Protein AF-A0A0R3QA72-F1 (afdb_monomer_lite)

Secondary structure (DSSP, 8-state):
----------S-PPPTT--EEEEEEEEETTEEEEEEEETTSEEEEEEEEGGG-EEEEEEEHHHH-TT---EEEEEEPGGG-EEEEEETTS-EEEEEGGGTSS------TTS-TT--EEE--TT--SSTTSSEEEEEEEE-TTT--EEEEEEETT---EEEETTEEEE-----

Sequence (172 aa):
MSYKWKRENWGCELGDNERIIDWSFLAELNFTLAALLTSKGGVLIYSDVGSSGAKLCVTHLQKFASTVNEAAAICVLPDASGLAFILLKGSVLLVPLRCILDVPWGRCDILASDSVSILEVNGVEEGCLCTPTSALCYSGHHSNRPYLIYANKVLLLYFFKTHLFFLFCVLL

Radius of gyration: 16.44 Å; chains: 1; bounding box: 50×37×35 Å

Foldseek 3Di:
DDDDPDPDPQVDDQPVPKDFQEKEWDDDPFKIWIWTAIQFQKIWIWIGGHPPGIDIFIDGPCLQPVVAGDFNYKYQAPQNQWIWGQRQQRKIKTAGVCCGDVDPTDDDPLDPDGHIDIGDDPDQDDDNQSGWHYKYWDQDPPPSFIWIWTQGNQRFTWTDRSVDGDGDGPDD

pLDDT: mean 76.0, std 18.29, range [26.56, 95.38]

Organism: NCBI:txid42155

Structure (mmCIF, N/CA/C/O backbone):
data_AF-A0A0R3QA72-F1
#
_entry.id   AF-A0A0R3QA72-F1
#
loop_
_atom_site.group_PDB
_atom_site.id
_atom_site.type_symbol
_atom_site.label_atom_id
_atom_site.label_alt_id
_atom_site.label_comp_id
_atom_site.label_asym_id
_atom_site.label_entity_id
_atom_site.label_seq_id
_atom_site.pdbx_PDB_ins_code
_atom_site.Cartn_x
_atom_site.Cartn_y
_atom_site.Cartn_z
_atom_site.occupancy
_atom_site.B_iso_or_equiv
_atom_site.auth_seq_id
_atom_site.auth_comp_id
_atom_site.auth_asym_id
_atom_site.auth_atom_id
_atom_site.pdbx_PDB_model_num
ATOM 1 N N . MET A 1 1 ? 30.651 -15.157 1.307 1.00 37.28 1 MET A N 1
ATOM 2 C CA . MET A 1 1 ? 30.248 -13.740 1.191 1.00 37.28 1 MET A CA 1
ATOM 3 C C . MET A 1 1 ? 29.532 -13.347 2.471 1.00 37.28 1 MET A C 1
ATOM 5 O O . MET A 1 1 ? 28.496 -13.926 2.761 1.00 37.28 1 MET A O 1
ATOM 9 N N . SER A 1 2 ? 30.112 -12.462 3.282 1.00 36.44 2 SER A N 1
ATOM 10 C CA . SER A 1 2 ? 29.468 -11.943 4.492 1.00 36.44 2 SER A CA 1
ATOM 11 C C . SER A 1 2 ? 28.655 -10.703 4.125 1.00 36.44 2 SER A C 1
ATOM 13 O O . SER A 1 2 ? 29.213 -9.672 3.753 1.00 36.44 2 SER A O 1
ATOM 15 N N . TYR A 1 3 ? 27.329 -10.806 4.196 1.00 38.81 3 TYR A N 1
ATOM 16 C CA . TYR A 1 3 ? 26.460 -9.638 4.088 1.00 38.81 3 TYR A CA 1
ATOM 17 C C . TYR A 1 3 ? 26.704 -8.752 5.313 1.00 38.81 3 TYR A C 1
ATOM 19 O O . TYR A 1 3 ? 26.329 -9.091 6.434 1.00 38.81 3 TYR A O 1
ATOM 27 N N . LYS A 1 4 ? 27.388 -7.622 5.112 1.00 33.00 4 LYS A N 1
ATOM 28 C CA . LYS A 1 4 ? 27.437 -6.555 6.111 1.00 33.00 4 LYS A CA 1
ATOM 29 C C . LYS A 1 4 ? 26.138 -5.773 5.992 1.00 33.00 4 LYS A C 1
ATOM 31 O O . LYS A 1 4 ? 25.978 -5.013 5.043 1.00 33.00 4 LYS A O 1
ATOM 36 N N . TRP A 1 5 ? 25.244 -5.948 6.962 1.00 40.16 5 TRP A N 1
ATOM 37 C CA . TRP A 1 5 ? 24.113 -5.050 7.170 1.00 40.16 5 TRP A CA 1
ATOM 38 C C . TRP A 1 5 ? 24.662 -3.651 7.456 1.00 40.16 5 TRP A C 1
ATOM 40 O O . TRP A 1 5 ? 25.065 -3.338 8.575 1.00 40.16 5 TRP A O 1
ATOM 50 N N . LYS A 1 6 ? 24.764 -2.823 6.417 1.00 44.25 6 LYS A N 1
ATOM 51 C CA . LYS A 1 6 ? 24.985 -1.392 6.585 1.00 44.25 6 LYS A CA 1
ATOM 52 C C . LYS A 1 6 ? 23.619 -0.768 6.805 1.00 44.25 6 LYS A C 1
ATOM 54 O O . LYS A 1 6 ? 22.706 -0.985 6.018 1.00 44.25 6 LYS A O 1
ATOM 59 N N . ARG A 1 7 ? 23.483 -0.011 7.892 1.00 50.16 7 ARG A N 1
ATOM 60 C CA . ARG A 1 7 ? 22.331 0.865 8.090 1.00 50.16 7 ARG A CA 1
ATOM 61 C C . ARG A 1 7 ? 22.390 1.917 6.986 1.00 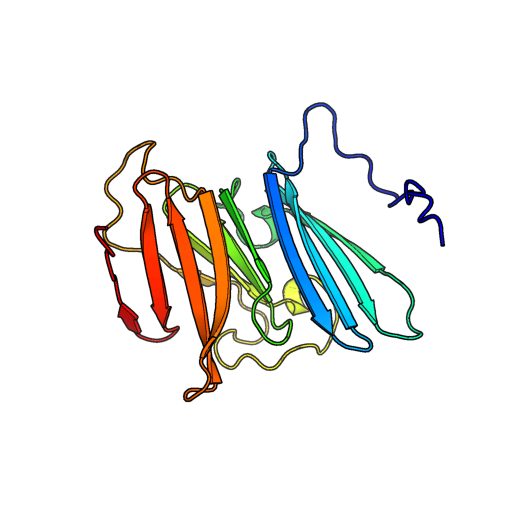50.16 7 ARG A C 1
ATOM 63 O O . ARG A 1 7 ? 23.256 2.788 7.024 1.00 50.16 7 ARG A O 1
ATOM 70 N N . GLU A 1 8 ? 21.540 1.780 5.979 1.00 52.38 8 GLU A N 1
ATOM 71 C CA . GLU A 1 8 ? 21.365 2.826 4.980 1.00 52.38 8 GLU A CA 1
ATOM 72 C C . GLU A 1 8 ? 20.689 4.014 5.660 1.00 52.38 8 GLU A C 1
ATOM 74 O O . GLU A 1 8 ? 19.730 3.865 6.420 1.00 52.38 8 GLU A O 1
ATOM 79 N N . ASN A 1 9 ? 21.290 5.191 5.492 1.00 51.00 9 ASN A N 1
ATOM 80 C CA . ASN A 1 9 ? 20.805 6.413 6.106 1.00 51.00 9 ASN A CA 1
ATOM 81 C C . ASN A 1 9 ? 19.769 7.011 5.154 1.00 51.00 9 ASN A C 1
ATOM 83 O O . ASN A 1 9 ? 20.107 7.756 4.240 1.00 51.00 9 ASN A O 1
ATOM 87 N N . TRP A 1 10 ? 18.517 6.601 5.335 1.00 55.88 10 TRP A N 1
ATOM 88 C CA . TRP A 1 10 ? 17.400 6.893 4.434 1.00 55.88 10 TRP A CA 1
ATOM 89 C C . TRP A 1 10 ? 16.970 8.368 4.420 1.00 55.88 10 TRP A C 1
ATOM 91 O O . TRP A 1 10 ? 16.057 8.732 3.692 1.00 55.88 10 TRP A O 1
ATOM 101 N N . GLY A 1 11 ? 17.599 9.240 5.214 1.00 54.06 11 GLY A N 1
ATOM 102 C CA . GLY A 1 11 ? 17.242 10.661 5.282 1.00 54.06 11 GLY A CA 1
ATOM 103 C C . GLY A 1 11 ? 15.893 10.939 5.957 1.00 54.06 11 GLY A C 1
ATOM 104 O O . GLY A 1 11 ? 15.495 12.095 6.052 1.00 54.06 11 GLY A O 1
ATOM 105 N N . CYS A 1 12 ? 15.209 9.905 6.456 1.00 59.69 12 CYS A N 1
ATOM 106 C CA . CYS A 1 12 ? 14.062 10.023 7.344 1.00 59.69 12 CYS A CA 1
ATOM 107 C C . CYS A 1 12 ? 14.366 9.307 8.665 1.00 59.69 12 CYS A C 1
ATOM 109 O O . CYS A 1 12 ? 14.597 8.096 8.702 1.00 59.69 12 CYS A O 1
ATOM 111 N N . GLU A 1 13 ? 14.366 10.056 9.759 1.00 65.50 13 GLU A N 1
ATOM 112 C CA . GLU A 1 13 ? 14.279 9.469 11.090 1.00 65.50 13 GLU A CA 1
ATOM 113 C C . GLU A 1 13 ? 12.791 9.316 11.408 1.00 65.50 13 GLU A C 1
ATOM 115 O O . GLU A 1 13 ? 12.025 10.273 11.281 1.00 65.50 13 GLU A O 1
ATOM 120 N N . LEU A 1 14 ? 12.361 8.093 11.741 1.00 73.62 14 LEU A N 1
ATOM 121 C CA . LEU A 1 14 ? 11.022 7.882 12.292 1.00 73.62 14 LEU A CA 1
ATOM 122 C C . LEU A 1 14 ? 10.899 8.743 13.550 1.00 73.62 14 LEU A C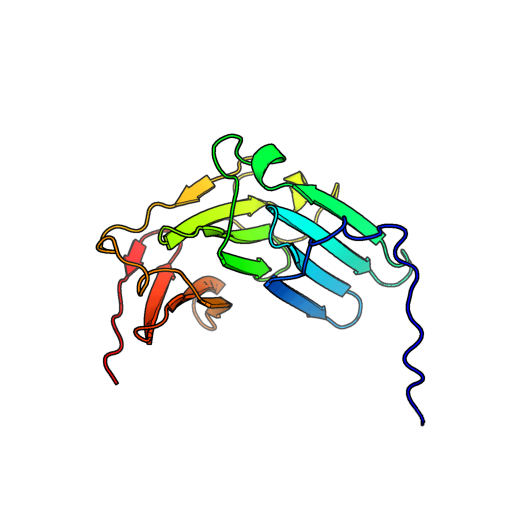 1
ATOM 124 O O . LEU A 1 14 ? 11.847 8.811 14.335 1.00 73.62 14 LEU A O 1
ATOM 128 N N . GLY A 1 15 ? 9.757 9.405 13.736 1.00 73.62 15 GLY A N 1
ATOM 129 C CA . GLY A 1 15 ? 9.572 10.242 14.916 1.00 73.62 15 GLY A CA 1
ATOM 130 C C . GLY A 1 15 ? 9.659 9.419 16.204 1.00 73.62 15 GLY A C 1
ATOM 131 O O . GLY A 1 15 ? 9.426 8.208 16.202 1.00 73.62 15 GLY A O 1
ATOM 132 N N . ASP A 1 16 ? 9.920 10.076 17.333 1.00 72.12 16 ASP A N 1
ATOM 133 C CA . ASP A 1 16 ? 9.933 9.396 18.629 1.00 72.12 16 ASP A CA 1
ATOM 134 C C . ASP A 1 16 ? 8.610 8.626 18.849 1.00 72.12 16 ASP A C 1
ATOM 136 O O . ASP A 1 16 ? 7.499 9.147 18.650 1.00 72.12 16 ASP A O 1
ATOM 140 N N . ASN A 1 17 ? 8.734 7.346 19.216 1.00 81.19 17 ASN A N 1
ATOM 141 C CA . ASN A 1 17 ? 7.650 6.359 19.352 1.00 81.19 17 ASN A CA 1
ATOM 142 C C . ASN A 1 17 ? 6.895 5.981 18.062 1.00 81.19 17 ASN A C 1
ATOM 144 O O . ASN A 1 17 ? 5.817 5.388 18.133 1.00 81.19 17 ASN A O 1
ATOM 148 N N . GLU A 1 18 ? 7.416 6.305 16.884 1.00 87.00 18 GLU A N 1
ATOM 149 C CA . GLU A 1 18 ? 6.897 5.797 15.617 1.00 87.00 18 GLU A CA 1
ATOM 150 C C . GLU A 1 18 ? 7.602 4.491 15.232 1.00 87.00 18 GLU A C 1
ATOM 152 O O . GLU A 1 18 ? 8.825 4.375 15.286 1.00 87.00 18 GLU A O 1
ATOM 157 N N . ARG A 1 19 ? 6.820 3.479 14.853 1.00 89.94 19 ARG A N 1
ATOM 158 C CA . ARG A 1 19 ? 7.330 2.161 14.455 1.00 89.94 19 ARG A CA 1
ATOM 159 C C . ARG A 1 19 ? 6.722 1.731 13.133 1.00 89.94 19 ARG A C 1
ATOM 161 O O . ARG A 1 19 ? 5.572 2.057 12.859 1.00 89.94 19 ARG A O 1
ATOM 168 N N . ILE A 1 20 ? 7.471 0.963 12.349 1.00 92.38 20 ILE A N 1
ATOM 169 C CA . ILE A 1 20 ? 6.921 0.262 11.186 1.00 92.38 20 ILE A CA 1
ATOM 170 C C . ILE A 1 20 ? 6.011 -0.852 11.712 1.00 92.38 20 ILE A C 1
ATOM 172 O O . ILE A 1 20 ? 6.438 -1.649 12.548 1.00 92.38 20 ILE A O 1
ATOM 176 N N . ILE A 1 21 ? 4.756 -0.863 11.267 1.00 93.56 21 ILE A N 1
ATOM 177 C CA . ILE A 1 21 ? 3.750 -1.854 11.675 1.00 93.56 21 ILE A CA 1
ATOM 178 C C . ILE A 1 21 ? 3.502 -2.905 10.600 1.00 93.56 21 ILE A C 1
ATOM 180 O O . ILE A 1 21 ? 3.174 -4.034 10.945 1.00 93.56 21 ILE A O 1
ATOM 184 N N . ASP A 1 22 ? 3.691 -2.549 9.329 1.00 94.75 22 ASP A N 1
ATOM 185 C CA . ASP A 1 22 ? 3.563 -3.472 8.208 1.00 94.75 22 ASP A CA 1
ATOM 186 C C . ASP A 1 22 ? 4.383 -2.992 7.005 1.00 94.75 22 ASP A C 1
ATOM 188 O O . ASP A 1 22 ? 4.786 -1.826 6.930 1.00 94.75 22 ASP A O 1
ATOM 192 N N . TRP A 1 23 ? 4.655 -3.896 6.071 1.00 94.94 23 TRP A N 1
ATOM 193 C CA . TRP A 1 23 ? 5.404 -3.604 4.858 1.00 94.94 23 TRP A CA 1
ATOM 194 C C . TRP A 1 23 ? 5.045 -4.581 3.739 1.00 94.94 23 TRP A C 1
ATOM 196 O O . TRP A 1 23 ? 4.708 -5.737 3.969 1.00 94.94 23 TRP A O 1
ATOM 206 N N . SER A 1 24 ? 5.180 -4.123 2.501 1.00 94.81 24 SER A N 1
ATOM 207 C CA . SER A 1 24 ? 4.996 -4.948 1.313 1.00 94.81 24 SER A CA 1
ATOM 208 C C . SER A 1 24 ? 5.987 -4.525 0.248 1.00 94.81 24 SER A C 1
ATOM 210 O O . SER A 1 24 ? 6.345 -3.353 0.152 1.00 94.81 24 SER A O 1
ATOM 212 N N . PHE A 1 25 ? 6.413 -5.468 -0.585 1.00 94.25 25 PHE A N 1
ATOM 213 C CA . PHE A 1 25 ? 7.350 -5.182 -1.660 1.00 94.25 25 PHE A CA 1
ATOM 214 C C . PHE A 1 25 ? 7.018 -5.959 -2.931 1.00 94.25 25 PHE A C 1
ATOM 216 O O . PHE A 1 25 ? 6.380 -7.008 -2.887 1.00 94.25 25 PHE A O 1
ATOM 223 N N . LEU A 1 26 ? 7.485 -5.428 -4.053 1.00 91.81 26 LEU A N 1
ATOM 224 C CA . LEU A 1 26 ? 7.531 -6.068 -5.354 1.00 91.81 26 LEU A CA 1
ATOM 225 C C . LEU A 1 26 ? 8.967 -5.953 -5.863 1.00 91.81 26 LEU A C 1
ATOM 227 O O . LEU A 1 26 ? 9.504 -4.849 -5.942 1.00 91.81 26 LEU A O 1
ATOM 231 N N . ALA A 1 27 ? 9.587 -7.084 -6.183 1.00 90.94 27 ALA A N 1
ATOM 232 C CA . ALA A 1 27 ? 10.941 -7.130 -6.718 1.00 90.94 27 ALA A CA 1
ATOM 233 C C . ALA A 1 27 ? 10.966 -7.956 -8.006 1.00 90.94 27 ALA A C 1
ATOM 235 O O . ALA A 1 27 ? 10.602 -9.131 -8.018 1.00 90.94 27 ALA A O 1
ATOM 236 N N . GLU A 1 28 ? 11.432 -7.328 -9.074 1.00 87.69 28 GLU A N 1
ATOM 237 C CA . GLU A 1 28 ? 11.703 -7.903 -10.383 1.00 87.69 28 GLU A CA 1
ATOM 238 C C . GLU A 1 28 ? 13.152 -7.599 -10.794 1.00 87.69 28 GLU A C 1
ATOM 240 O O . GLU A 1 28 ? 13.870 -6.855 -10.126 1.00 87.69 28 GLU A O 1
ATOM 245 N N . LEU A 1 29 ? 13.596 -8.166 -11.920 1.00 84.06 29 LEU A N 1
ATOM 246 C CA . LEU A 1 29 ? 15.003 -8.194 -12.344 1.00 84.06 29 LEU A CA 1
ATOM 247 C C . LEU A 1 29 ? 15.720 -6.828 -12.340 1.00 84.06 29 LEU A C 1
ATOM 249 O O . LEU A 1 29 ? 16.920 -6.792 -12.097 1.00 84.06 29 LEU A O 1
ATOM 253 N N . ASN A 1 30 ? 15.008 -5.725 -12.599 1.00 85.81 30 ASN A N 1
ATOM 254 C CA . ASN A 1 30 ? 15.549 -4.356 -12.603 1.00 85.81 30 ASN A CA 1
ATOM 255 C C . ASN A 1 30 ? 14.627 -3.348 -11.899 1.00 85.81 30 ASN A C 1
ATOM 257 O O . ASN A 1 30 ? 14.693 -2.148 -12.167 1.00 85.81 30 ASN A O 1
ATOM 261 N N . PHE A 1 31 ? 13.723 -3.836 -11.056 1.00 88.81 31 PHE A N 1
ATOM 262 C CA . PHE A 1 31 ? 12.700 -3.016 -10.429 1.00 88.81 31 PHE A CA 1
ATOM 26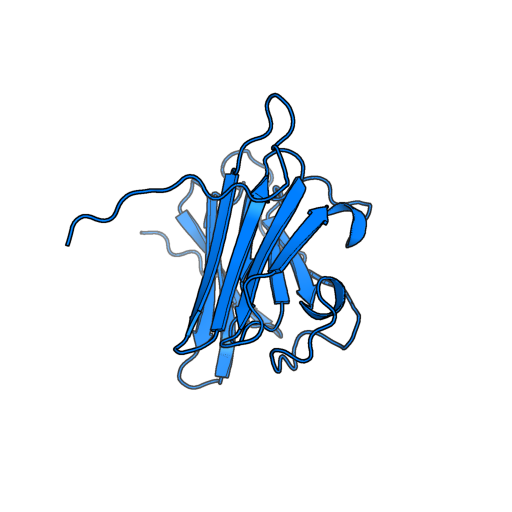3 C C . PHE A 1 31 ? 12.455 -3.517 -9.015 1.00 88.81 31 PHE A C 1
ATOM 265 O O . PHE A 1 31 ? 12.083 -4.666 -8.821 1.00 88.81 31 PHE A O 1
ATOM 272 N N . THR A 1 32 ? 12.651 -2.665 -8.020 1.00 91.88 32 THR A N 1
ATOM 273 C CA . THR A 1 32 ? 12.250 -2.942 -6.641 1.00 91.88 32 THR A CA 1
ATOM 274 C C . THR A 1 32 ? 11.366 -1.810 -6.166 1.00 91.88 32 THR A C 1
ATOM 276 O O . THR A 1 32 ? 11.737 -0.649 -6.279 1.00 91.88 32 THR A O 1
ATOM 279 N N . LEU A 1 33 ? 10.212 -2.141 -5.605 1.00 93.38 33 LEU A N 1
ATOM 280 C CA . LEU A 1 33 ? 9.321 -1.216 -4.925 1.00 93.38 33 LEU A CA 1
ATOM 281 C C . LEU A 1 33 ? 9.003 -1.804 -3.559 1.00 93.38 33 LEU A C 1
ATOM 283 O O . LEU A 1 33 ? 8.501 -2.917 -3.478 1.00 93.38 33 LEU A O 1
ATOM 287 N N . ALA A 1 34 ? 9.267 -1.070 -2.491 1.00 94.62 34 ALA A N 1
ATOM 288 C CA . ALA 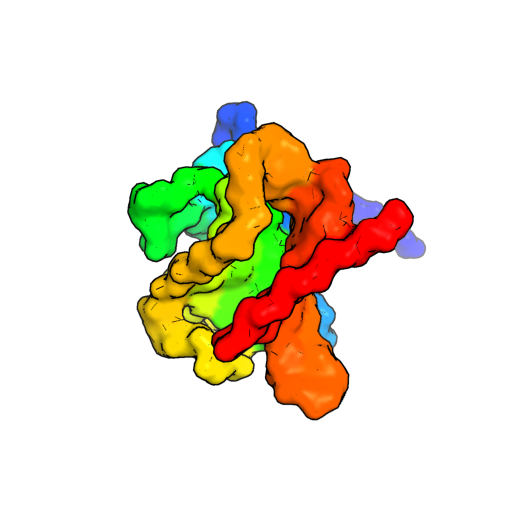A 1 34 ? 8.868 -1.439 -1.145 1.00 94.62 34 ALA A CA 1
ATOM 289 C C . ALA A 1 34 ? 8.074 -0.292 -0.530 1.00 94.62 34 ALA A C 1
ATOM 291 O O . ALA A 1 34 ? 8.453 0.869 -0.647 1.00 94.62 34 ALA A O 1
ATOM 292 N N . ALA A 1 35 ? 6.974 -0.621 0.129 1.00 95.38 35 ALA A N 1
ATOM 293 C CA . ALA A 1 35 ? 6.153 0.316 0.867 1.00 95.38 35 ALA A CA 1
ATOM 294 C C . ALA A 1 35 ? 6.091 -0.137 2.326 1.00 95.38 35 ALA A C 1
ATOM 296 O O . ALA A 1 35 ? 5.814 -1.301 2.611 1.00 95.38 35 ALA A O 1
ATOM 297 N N . LEU A 1 36 ? 6.365 0.782 3.244 1.00 95.06 36 LEU A N 1
ATOM 298 C CA . LEU A 1 36 ? 6.340 0.561 4.681 1.00 95.06 36 LEU A CA 1
ATOM 299 C C . LEU A 1 36 ? 5.291 1.476 5.301 1.00 95.06 36 LEU A C 1
ATOM 301 O O . LEU A 1 36 ? 5.215 2.659 4.968 1.00 95.06 36 LEU A O 1
ATOM 305 N N . LEU A 1 37 ? 4.506 0.923 6.215 1.00 95.19 37 LEU A N 1
ATOM 306 C CA . LEU A 1 37 ? 3.457 1.618 6.944 1.00 95.19 37 LEU A CA 1
ATOM 307 C C . LEU A 1 37 ? 3.890 1.817 8.395 1.00 95.19 37 LEU A C 1
ATOM 309 O O . LEU A 1 37 ? 4.346 0.877 9.051 1.00 95.19 37 LEU A O 1
ATOM 313 N N . THR A 1 38 ? 3.726 3.031 8.912 1.00 93.75 38 THR A N 1
ATOM 314 C CA . THR A 1 38 ? 4.047 3.353 10.302 1.00 93.75 38 THR A CA 1
ATOM 315 C C . THR A 1 38 ? 2.816 3.324 11.201 1.00 93.75 38 THR A C 1
ATOM 317 O O . THR A 1 38 ? 1.678 3.481 10.760 1.00 93.75 38 THR A O 1
ATOM 320 N N . SER A 1 39 ? 3.051 3.204 12.507 1.00 91.19 39 SER A N 1
ATOM 321 C CA . SER A 1 39 ? 2.023 3.251 13.550 1.00 91.19 39 SER A CA 1
ATOM 322 C C . SER A 1 39 ? 1.261 4.572 13.633 1.00 91.19 39 SER A C 1
ATOM 324 O O . SER A 1 39 ? 0.288 4.644 14.373 1.00 91.19 39 SER A O 1
ATOM 326 N N . LYS A 1 40 ? 1.727 5.625 12.952 1.00 90.81 40 LYS A N 1
ATOM 327 C CA . LYS A 1 40 ? 1.098 6.952 12.942 1.00 90.81 40 LYS A CA 1
ATOM 328 C C . LYS A 1 40 ? 0.457 7.296 11.592 1.00 90.81 40 LYS A C 1
ATOM 330 O O . LYS A 1 40 ? 0.047 8.431 11.417 1.00 90.81 40 LYS A O 1
ATOM 335 N N . GLY A 1 41 ? 0.375 6.346 10.654 1.00 90.75 41 GLY A N 1
ATOM 336 C CA . GLY A 1 41 ? -0.189 6.580 9.317 1.00 90.75 41 GLY A CA 1
ATOM 337 C C . GLY A 1 41 ? 0.805 7.156 8.301 1.00 90.75 41 GLY A C 1
ATOM 33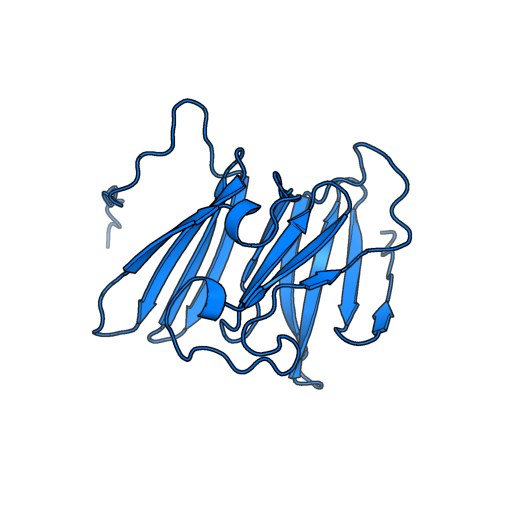8 O O . GLY A 1 41 ? 0.416 7.502 7.181 1.00 90.75 41 GLY A O 1
ATOM 339 N N . GLY A 1 42 ? 2.087 7.235 8.665 1.00 92.25 42 GLY A N 1
ATOM 340 C CA . GLY A 1 42 ? 3.180 7.528 7.750 1.00 92.25 42 GLY A CA 1
ATOM 341 C C . GLY A 1 42 ? 3.399 6.378 6.772 1.00 92.25 42 GLY A C 1
ATOM 342 O O . GLY A 1 42 ? 3.243 5.204 7.112 1.00 92.25 42 GLY A O 1
ATOM 343 N N . VAL A 1 43 ? 3.756 6.722 5.540 1.00 93.62 43 VAL A N 1
ATOM 344 C CA . VAL A 1 43 ? 4.011 5.760 4.468 1.00 93.62 43 VAL A CA 1
ATOM 345 C C . VAL A 1 43 ? 5.357 6.087 3.840 1.00 93.62 43 VAL A C 1
ATOM 347 O O . VAL A 1 43 ? 5.557 7.184 3.315 1.00 93.62 43 VAL A O 1
ATOM 350 N N . LEU A 1 44 ? 6.284 5.135 3.902 1.00 93.62 44 LEU A N 1
ATOM 351 C CA . LEU A 1 44 ? 7.606 5.242 3.297 1.00 93.62 44 LEU A CA 1
ATOM 352 C C . LEU A 1 44 ? 7.641 4.344 2.071 1.00 93.62 44 LEU A C 1
ATOM 354 O O . LEU A 1 44 ? 7.335 3.160 2.168 1.00 93.62 44 LEU A O 1
ATOM 358 N N . ILE A 1 45 ? 8.010 4.894 0.923 1.00 93.25 45 ILE A N 1
ATOM 359 C CA . ILE A 1 45 ? 8.059 4.162 -0.337 1.00 93.25 45 ILE A CA 1
ATOM 360 C C . ILE A 1 45 ? 9.468 4.249 -0.884 1.00 93.25 45 ILE A C 1
ATOM 362 O O . ILE A 1 45 ? 9.946 5.321 -1.250 1.00 93.25 45 ILE A O 1
ATOM 366 N N . TYR A 1 46 ? 10.114 3.099 -0.937 1.00 92.06 46 TYR A N 1
ATOM 367 C CA . TYR A 1 46 ? 11.390 2.900 -1.584 1.00 92.06 46 TYR A CA 1
ATOM 368 C C . TYR A 1 46 ? 11.155 2.361 -2.988 1.00 92.06 46 TYR A C 1
ATOM 370 O O . TYR A 1 46 ? 10.424 1.389 -3.159 1.00 92.06 46 TYR A O 1
ATOM 378 N N . SER A 1 47 ? 11.796 2.956 -3.985 1.00 91.25 47 SER A N 1
ATOM 379 C CA . SER A 1 47 ? 11.783 2.432 -5.345 1.00 91.25 47 SER A CA 1
ATOM 380 C C . SER A 1 47 ? 13.172 2.489 -5.957 1.00 91.25 47 SER A C 1
ATOM 382 O O . SER A 1 47 ? 13.780 3.557 -5.962 1.00 91.25 47 SER A O 1
ATOM 384 N N . ASP A 1 48 ? 13.638 1.392 -6.531 1.00 90.69 48 ASP A N 1
ATOM 385 C CA . ASP A 1 48 ? 14.873 1.325 -7.304 1.00 90.69 48 ASP A CA 1
ATOM 386 C C . ASP A 1 48 ? 14.579 0.753 -8.689 1.00 90.69 48 ASP A C 1
ATOM 388 O O . ASP A 1 48 ? 13.960 -0.302 -8.823 1.00 90.69 48 ASP A O 1
ATOM 392 N N . VAL A 1 49 ? 14.989 1.481 -9.726 1.00 86.88 49 VAL A N 1
ATOM 393 C CA . VAL A 1 49 ? 14.714 1.131 -11.122 1.00 86.88 49 VAL A CA 1
ATOM 394 C C . VAL A 1 49 ? 16.012 1.173 -11.909 1.00 86.88 49 VAL A C 1
ATOM 396 O O . VAL A 1 49 ? 16.384 2.208 -12.471 1.00 86.88 49 VAL A O 1
ATOM 399 N N . GLY A 1 50 ? 16.706 0.038 -11.947 1.00 81.56 50 GLY A N 1
ATOM 400 C CA . GLY A 1 50 ? 17.953 -0.152 -12.684 1.00 81.56 50 GLY A CA 1
ATOM 401 C C . GLY A 1 50 ? 18.967 0.972 -12.447 1.00 81.56 50 GLY A C 1
ATOM 402 O O . GLY A 1 50 ? 19.419 1.212 -11.334 1.00 81.56 50 GLY A O 1
ATOM 403 N N . SER A 1 51 ? 19.334 1.689 -13.510 1.00 73.50 51 SER A N 1
ATOM 404 C CA . SER A 1 51 ? 20.349 2.751 -13.459 1.00 73.50 51 SER A CA 1
ATOM 405 C C . SER A 1 51 ? 19.861 4.087 -12.887 1.00 73.50 51 SER A C 1
ATOM 407 O O . SER A 1 51 ? 20.655 5.018 -12.781 1.00 73.50 51 SER A O 1
ATOM 409 N N . SER A 1 52 ? 18.573 4.217 -12.550 1.00 76.19 52 SER A N 1
ATOM 410 C CA . SER A 1 52 ? 17.990 5.465 -12.019 1.00 76.19 52 SER A CA 1
ATOM 411 C C . SER A 1 52 ? 18.456 5.781 -10.598 1.00 76.19 52 SER A C 1
ATOM 413 O O . SER A 1 52 ? 18.312 6.918 -10.145 1.00 76.19 52 SER A O 1
ATOM 415 N N . GLY A 1 53 ? 18.973 4.764 -9.904 1.00 78.12 53 GLY A N 1
ATOM 416 C CA . GLY A 1 53 ? 19.253 4.799 -8.481 1.00 78.12 53 GLY A CA 1
ATOM 417 C C . GLY A 1 53 ? 17.989 4.701 -7.629 1.00 78.12 53 GLY A C 1
ATOM 418 O O . GLY A 1 53 ? 16.868 4.984 -8.067 1.00 78.12 53 GLY A O 1
ATOM 419 N N . ALA A 1 54 ? 18.206 4.330 -6.372 1.00 84.56 54 ALA A N 1
ATOM 420 C CA . ALA A 1 54 ? 17.170 4.265 -5.362 1.00 84.56 54 ALA A CA 1
ATOM 421 C C . ALA A 1 54 ? 16.567 5.647 -5.069 1.00 84.56 54 ALA A C 1
ATOM 423 O O . ALA A 1 54 ? 17.275 6.633 -4.854 1.00 84.56 54 ALA A O 1
ATOM 424 N N . LYS A 1 55 ? 15.240 5.695 -4.989 1.00 87.88 55 LYS A N 1
ATOM 425 C CA . LYS A 1 55 ? 14.450 6.845 -4.553 1.00 87.88 55 LYS A CA 1
ATOM 426 C C . LYS A 1 55 ? 13.673 6.478 -3.300 1.00 87.88 55 LYS A C 1
ATOM 428 O O . LYS A 1 55 ? 13.168 5.364 -3.177 1.00 87.88 55 LYS A O 1
ATOM 433 N N . LEU A 1 56 ? 13.536 7.451 -2.407 1.00 88.38 56 LEU A N 1
ATOM 434 C CA . LEU A 1 56 ? 12.665 7.370 -1.246 1.00 88.38 56 LEU A CA 1
ATOM 435 C C . LEU A 1 56 ? 11.620 8.480 -1.326 1.00 88.38 56 LEU A C 1
ATOM 437 O O . LEU A 1 56 ? 11.954 9.648 -1.520 1.00 88.38 56 LEU A O 1
ATOM 441 N N . CYS A 1 57 ? 10.360 8.113 -1.148 1.00 89.69 57 CYS A N 1
ATOM 442 C CA . CYS A 1 57 ? 9.250 9.033 -0.973 1.00 89.69 57 CYS A CA 1
ATOM 443 C C . CYS A 1 57 ? 8.636 8.804 0.404 1.00 89.69 57 CYS A C 1
ATOM 445 O O . CYS A 1 57 ? 8.371 7.667 0.791 1.00 89.69 57 CYS A O 1
ATOM 447 N N . VAL A 1 58 ? 8.399 9.887 1.136 1.00 90.38 58 VAL A N 1
ATOM 448 C CA . VAL A 1 58 ? 7.707 9.850 2.424 1.00 90.38 58 VAL A CA 1
ATOM 449 C C . VAL A 1 58 ? 6.394 10.600 2.277 1.00 90.38 58 VAL A C 1
ATOM 451 O O . VAL A 1 58 ? 6.343 11.714 1.751 1.00 90.38 58 VAL A O 1
ATOM 454 N N . THR A 1 59 ? 5.313 9.971 2.712 1.00 91.31 59 THR A N 1
ATOM 455 C CA . THR A 1 59 ? 3.963 10.516 2.622 1.00 91.31 59 THR A CA 1
ATOM 456 C C . THR A 1 59 ? 3.108 10.047 3.799 1.00 91.31 59 THR A C 1
ATOM 458 O O . THR A 1 59 ? 3.618 9.458 4.750 1.00 91.31 59 THR A O 1
ATOM 461 N N . HIS A 1 60 ? 1.817 10.361 3.778 1.00 92.38 60 HIS A N 1
ATOM 462 C CA . HIS A 1 60 ? 0.902 10.096 4.879 1.00 92.38 60 HIS A CA 1
ATOM 463 C C . HIS A 1 60 ? -0.484 9.732 4.347 1.00 92.38 60 HIS A C 1
ATOM 465 O O . HIS A 1 60 ? -0.932 10.326 3.364 1.00 92.38 60 HIS A O 1
ATOM 471 N N . LEU A 1 61 ? -1.189 8.816 5.017 1.00 92.12 61 LEU A N 1
ATOM 472 C CA . LEU A 1 61 ? -2.532 8.365 4.615 1.00 92.12 61 LEU A CA 1
ATOM 473 C C . LEU A 1 61 ? -3.519 9.526 4.419 1.00 92.12 61 LEU A C 1
ATOM 475 O O . LEU A 1 61 ? -4.236 9.572 3.420 1.00 92.12 61 LEU A O 1
ATOM 479 N N . GLN A 1 62 ? -3.475 10.516 5.314 1.00 91.69 62 GLN A N 1
ATOM 480 C CA . GLN A 1 62 ? -4.315 11.722 5.249 1.00 91.69 62 GLN A CA 1
ATOM 481 C C . GLN A 1 62 ? -4.148 12.536 3.956 1.00 91.69 62 GLN A C 1
ATOM 483 O O . GLN A 1 62 ? -5.065 13.263 3.580 1.00 91.69 62 GLN A O 1
ATOM 488 N N . LYS A 1 63 ? -3.002 12.427 3.263 1.00 90.56 63 LYS A N 1
ATOM 489 C CA . LYS A 1 63 ? -2.796 13.084 1.963 1.00 90.56 63 LYS A CA 1
ATOM 490 C C . LYS A 1 63 ? -3.690 12.470 0.880 1.00 90.56 63 LYS A C 1
ATOM 492 O O . LYS A 1 63 ? -4.081 13.167 -0.050 1.00 90.56 63 LYS A O 1
ATOM 497 N N . PHE A 1 64 ? -3.999 11.181 1.000 1.00 89.19 64 PHE A N 1
ATOM 498 C CA . PHE A 1 64 ? -4.832 10.439 0.052 1.00 89.19 64 PHE A CA 1
ATOM 499 C C . PHE A 1 64 ? -6.309 10.485 0.433 1.00 89.19 64 PHE A C 1
ATOM 501 O O . PHE A 1 64 ? -7.165 10.629 -0.434 1.00 89.19 64 PHE A O 1
ATOM 508 N N . ALA A 1 65 ? -6.602 10.375 1.729 1.00 88.69 65 ALA A N 1
ATOM 509 C CA . ALA A 1 65 ? -7.949 10.457 2.269 1.00 88.69 65 ALA A CA 1
ATOM 510 C C . ALA A 1 65 ? -7.907 11.120 3.651 1.00 88.69 65 ALA A C 1
ATOM 512 O O . ALA A 1 65 ? -7.463 10.513 4.622 1.00 88.69 65 ALA A O 1
ATOM 513 N N . SER A 1 66 ? -8.391 12.360 3.755 1.00 87.06 66 SER A N 1
ATOM 514 C CA . SER A 1 66 ? -8.307 13.176 4.980 1.00 87.06 66 SER A CA 1
ATOM 515 C C . SER A 1 66 ? -9.029 12.574 6.190 1.00 87.06 66 SER A C 1
ATOM 517 O O . SER A 1 66 ? -8.708 12.902 7.328 1.00 87.06 66 SER A O 1
ATOM 519 N N . THR A 1 67 ? -9.992 11.684 5.955 1.00 85.56 67 THR A N 1
ATOM 520 C CA . THR A 1 67 ? -10.736 10.957 6.991 1.00 85.56 67 THR A CA 1
ATOM 521 C C . THR A 1 67 ? -10.020 9.696 7.480 1.00 85.56 67 THR A C 1
ATOM 523 O O . THR A 1 67 ? -10.478 9.070 8.436 1.00 85.56 67 THR A O 1
ATOM 526 N N . VAL A 1 68 ? -8.917 9.302 6.836 1.00 86.62 68 VAL A N 1
ATOM 527 C CA . VAL A 1 68 ? -8.168 8.079 7.132 1.00 86.62 68 VAL A CA 1
ATOM 528 C C . VAL A 1 68 ? -6.874 8.433 7.857 1.00 86.62 68 VAL A C 1
ATOM 530 O O . VAL A 1 68 ? -5.950 9.008 7.282 1.00 86.62 68 VAL A O 1
ATOM 533 N N . ASN A 1 69 ? -6.801 8.038 9.126 1.00 82.69 69 ASN A N 1
ATOM 534 C CA . ASN A 1 69 ? -5.632 8.282 9.974 1.00 82.69 69 ASN A CA 1
ATOM 535 C C . ASN A 1 69 ? -4.756 7.042 10.148 1.00 82.69 69 ASN A C 1
ATOM 537 O O . ASN A 1 69 ? -3.547 7.161 10.307 1.00 82.69 69 ASN A O 1
ATOM 541 N N . GLU A 1 70 ? -5.361 5.855 10.124 1.00 88.94 70 GLU A N 1
ATOM 542 C CA . GLU A 1 70 ? -4.694 4.617 10.514 1.00 88.94 70 GLU A CA 1
ATOM 543 C C . GLU A 1 70 ? -5.072 3.481 9.566 1.00 88.94 70 GLU A C 1
ATOM 545 O O . GLU A 1 70 ? -6.235 3.313 9.185 1.00 88.94 70 GLU A O 1
ATOM 550 N N . ALA A 1 71 ? -4.071 2.679 9.219 1.00 92.69 71 ALA A N 1
ATOM 551 C CA . ALA A 1 71 ? -4.227 1.416 8.521 1.00 92.69 71 ALA A CA 1
ATOM 552 C C . ALA A 1 71 ? -3.551 0.312 9.339 1.00 92.69 71 ALA A C 1
ATOM 554 O O . ALA A 1 71 ? -2.601 0.567 10.075 1.00 92.69 71 ALA A O 1
ATOM 555 N N . ALA A 1 72 ? -4.073 -0.903 9.233 1.00 92.62 72 ALA A N 1
ATOM 556 C CA . ALA A 1 72 ? -3.557 -2.074 9.924 1.00 92.62 72 ALA A CA 1
ATOM 557 C C . ALA A 1 72 ? -2.508 -2.816 9.088 1.00 92.62 72 ALA A C 1
ATOM 559 O O . ALA A 1 72 ? -1.572 -3.386 9.641 1.00 92.62 72 ALA A O 1
ATOM 560 N N . ALA A 1 73 ? -2.682 -2.804 7.764 1.00 93.00 73 ALA A N 1
ATOM 561 C CA . ALA A 1 73 ? -1.804 -3.480 6.823 1.00 93.00 73 ALA A CA 1
ATOM 562 C C . ALA A 1 73 ? -1.674 -2.692 5.512 1.00 93.00 73 ALA A C 1
ATOM 564 O O . ALA A 1 73 ? -2.538 -1.877 5.166 1.00 93.00 73 ALA A O 1
ATOM 565 N N . ILE A 1 74 ? -0.601 -2.955 4.776 1.00 95.06 74 ILE A N 1
ATOM 566 C CA . ILE A 1 74 ? -0.291 -2.371 3.474 1.00 95.06 74 ILE A CA 1
ATOM 567 C C . ILE A 1 74 ? 0.063 -3.476 2.484 1.00 95.06 74 ILE A C 1
ATOM 569 O O . ILE A 1 74 ? 0.739 -4.443 2.815 1.00 95.06 74 ILE A O 1
ATOM 573 N N . CYS A 1 75 ? -0.361 -3.322 1.236 1.00 93.88 75 CYS A N 1
ATOM 574 C CA . CYS A 1 75 ? 0.013 -4.234 0.173 1.00 93.88 75 CYS A CA 1
ATOM 575 C C . CYS A 1 75 ? 0.338 -3.482 -1.116 1.00 93.88 75 CYS A C 1
ATOM 577 O O . CYS A 1 75 ? -0.406 -2.596 -1.536 1.00 93.88 75 CYS A O 1
ATOM 579 N N . VAL A 1 76 ? 1.447 -3.846 -1.753 1.00 92.56 76 VAL A N 1
ATOM 580 C CA . VAL A 1 76 ? 1.777 -3.399 -3.107 1.00 92.56 76 VAL A CA 1
ATOM 581 C C . VAL A 1 76 ? 0.904 -4.189 -4.076 1.00 92.56 76 VAL A C 1
ATOM 583 O O . VAL A 1 76 ? 0.870 -5.418 -4.032 1.00 92.56 76 VAL A O 1
ATOM 586 N N . LEU A 1 77 ? 0.171 -3.483 -4.935 1.00 89.12 77 LEU A N 1
ATOM 587 C CA . LEU A 1 77 ? -0.629 -4.131 -5.966 1.00 89.12 77 LEU A CA 1
ATOM 588 C C . LEU A 1 77 ? 0.279 -4.799 -7.010 1.00 89.12 77 LEU A C 1
ATOM 590 O O . LEU A 1 77 ? 1.394 -4.318 -7.249 1.00 89.12 77 LEU A O 1
ATOM 594 N N . PRO A 1 78 ? -0.204 -5.862 -7.676 1.00 84.00 78 PRO A N 1
ATOM 595 C CA . PRO A 1 78 ? 0.492 -6.461 -8.801 1.00 84.00 78 PRO A CA 1
ATOM 596 C C . PRO A 1 78 ? 0.883 -5.414 -9.845 1.00 84.00 78 PRO A C 1
ATOM 598 O O . PRO A 1 78 ? 0.213 -4.392 -10.008 1.00 84.00 78 PRO A O 1
ATOM 601 N N . ASP A 1 79 ? 1.999 -5.662 -10.523 1.00 85.44 79 ASP A N 1
ATOM 602 C CA . ASP A 1 79 ? 2.553 -4.796 -11.568 1.00 85.44 79 ASP A CA 1
ATOM 603 C C . ASP A 1 79 ? 2.923 -3.376 -11.090 1.00 85.44 79 ASP A C 1
ATOM 605 O O . ASP A 1 79 ? 3.074 -2.463 -11.901 1.00 85.44 79 ASP A O 1
ATOM 609 N N . ALA A 1 80 ? 3.059 -3.167 -9.773 1.00 88.69 80 ALA A N 1
ATOM 610 C CA . ALA A 1 80 ? 3.363 -1.874 -9.153 1.00 88.69 80 ALA A CA 1
ATOM 611 C C . ALA A 1 80 ? 2.372 -0.754 -9.514 1.00 88.69 80 ALA A C 1
ATOM 613 O O . ALA A 1 80 ? 2.731 0.422 -9.563 1.00 88.69 80 ALA A O 1
ATOM 614 N N . SER A 1 81 ? 1.102 -1.088 -9.744 1.00 86.50 81 SER A N 1
ATOM 615 C CA . SER A 1 81 ? 0.107 -0.088 -10.143 1.00 86.50 81 SER A CA 1
ATOM 616 C C . SER A 1 81 ? -0.365 0.830 -9.014 1.00 86.50 81 SER A C 1
ATOM 618 O O . SER A 1 81 ? -0.969 1.877 -9.256 1.00 86.50 81 SER A O 1
ATOM 620 N N . GLY A 1 82 ? -0.168 0.424 -7.762 1.00 90.50 82 GLY A N 1
ATOM 621 C CA . GLY A 1 82 ? -0.663 1.151 -6.602 1.00 90.50 82 GLY A CA 1
ATOM 622 C C . GLY A 1 82 ? -0.420 0.430 -5.290 1.00 90.50 82 GLY A C 1
ATOM 623 O O . GLY A 1 82 ? 0.237 -0.610 -5.241 1.00 90.50 82 GLY A O 1
ATOM 624 N N . LEU A 1 83 ? -0.977 1.007 -4.233 1.00 92.81 83 LEU A N 1
ATOM 625 C CA . LEU A 1 83 ? -0.949 0.486 -2.875 1.00 92.81 83 LEU A CA 1
ATOM 626 C C . LEU A 1 83 ? -2.380 0.263 -2.386 1.00 92.81 83 LEU A C 1
ATOM 628 O O . LEU A 1 83 ? -3.266 1.086 -2.624 1.00 92.81 83 LEU A O 1
ATOM 632 N N . ALA A 1 84 ? -2.591 -0.840 -1.682 1.00 92.69 84 ALA A N 1
ATOM 633 C CA . ALA A 1 84 ? -3.787 -1.100 -0.903 1.00 92.69 84 ALA A CA 1
ATOM 634 C C . ALA A 1 84 ? -3.457 -0.934 0.578 1.00 92.69 84 ALA A C 1
ATOM 636 O O . ALA A 1 84 ? -2.555 -1.590 1.093 1.00 92.69 84 ALA A O 1
ATOM 637 N N . PHE A 1 85 ? -4.204 -0.083 1.266 1.00 93.75 85 PHE A N 1
ATOM 638 C CA . PHE A 1 85 ? -4.141 0.074 2.710 1.00 93.75 85 PHE A CA 1
ATOM 639 C C . PHE A 1 85 ? -5.395 -0.530 3.313 1.00 93.75 85 PHE A C 1
ATOM 641 O O . PHE A 1 85 ? -6.513 -0.131 2.988 1.00 93.75 85 PHE A O 1
ATOM 648 N N . ILE A 1 86 ? -5.208 -1.497 4.194 1.00 92.19 86 ILE A N 1
ATOM 649 C CA . ILE A 1 86 ? -6.303 -2.176 4.856 1.00 92.19 86 ILE A CA 1
ATOM 650 C C . ILE A 1 86 ? -6.532 -1.432 6.167 1.00 92.19 86 ILE A C 1
ATOM 652 O O . ILE A 1 86 ? -5.677 -1.438 7.053 1.00 92.19 86 ILE A O 1
ATOM 656 N N . LEU A 1 87 ? -7.662 -0.743 6.272 1.00 91.38 87 LEU A N 1
ATOM 657 C CA . LEU A 1 87 ? -7.987 0.118 7.402 1.00 91.38 87 LEU A CA 1
ATOM 658 C C . LEU A 1 87 ? -8.367 -0.717 8.629 1.00 91.38 87 LEU A C 1
ATOM 660 O O . LEU A 1 87 ? -8.763 -1.878 8.521 1.00 91.38 87 LEU A O 1
ATOM 664 N N . LEU A 1 88 ? -8.284 -0.121 9.821 1.00 87.00 88 LEU A N 1
ATOM 665 C CA . LEU A 1 88 ? -8.559 -0.823 11.086 1.00 87.00 88 LEU A CA 1
ATOM 666 C C . LEU A 1 88 ? -9.956 -1.453 11.162 1.00 87.00 88 LEU A C 1
ATOM 668 O O . LEU A 1 88 ? -10.148 -2.439 11.873 1.00 87.00 88 LEU A O 1
ATOM 672 N N . LYS A 1 89 ? -10.918 -0.878 10.433 1.00 81.56 89 LYS A N 1
ATOM 673 C CA . LYS A 1 89 ? -12.307 -1.347 10.350 1.00 81.56 89 LYS A CA 1
ATOM 674 C C . LYS A 1 89 ? -12.549 -2.355 9.218 1.00 81.56 89 LYS A C 1
ATOM 676 O O . LYS A 1 89 ? -13.684 -2.751 8.997 1.00 81.56 89 LYS A O 1
ATOM 681 N N . GLY A 1 90 ? -11.508 -2.756 8.490 1.00 79.69 90 GLY A N 1
ATOM 682 C CA . GLY A 1 90 ? -11.593 -3.710 7.384 1.00 79.69 90 GLY A CA 1
ATOM 683 C C . GLY A 1 90 ? -11.834 -3.084 6.011 1.00 79.69 90 GLY A C 1
ATOM 684 O O . GLY A 1 90 ? -11.551 -3.735 5.012 1.00 79.69 90 GLY A O 1
ATOM 685 N N . SER A 1 91 ? -12.279 -1.827 5.922 1.00 85.44 91 SER A N 1
ATOM 686 C CA . SER A 1 91 ? -12.339 -1.125 4.637 1.00 85.44 91 SER A CA 1
ATOM 687 C C . SER A 1 91 ? -10.955 -0.997 3.999 1.00 85.44 91 SER A C 1
ATOM 689 O O . SER A 1 91 ? -9.929 -1.015 4.680 1.00 85.44 91 SER A O 1
ATOM 691 N N . VAL A 1 92 ? -10.914 -0.902 2.673 1.00 88.25 92 VAL A N 1
ATOM 692 C CA . VAL A 1 92 ? -9.661 -0.878 1.912 1.00 88.25 92 VAL A CA 1
ATOM 693 C C . VAL A 1 92 ? -9.533 0.447 1.179 1.00 88.25 92 VAL A C 1
ATOM 695 O O . VAL A 1 92 ? -10.356 0.776 0.331 1.00 88.25 92 VAL A O 1
ATOM 698 N N . LEU A 1 93 ? -8.475 1.195 1.470 1.00 91.19 93 LEU A N 1
ATOM 699 C CA . LEU A 1 93 ? -8.084 2.385 0.725 1.00 91.19 93 LEU A CA 1
ATOM 700 C C . LEU A 1 93 ? -7.120 1.979 -0.395 1.00 91.19 93 LEU A C 1
ATOM 702 O O . LEU A 1 93 ? -6.021 1.494 -0.139 1.00 91.19 93 LEU A O 1
ATOM 706 N N . LEU A 1 94 ? -7.518 2.201 -1.640 1.00 90.88 94 LEU A N 1
ATOM 707 C CA . LEU A 1 94 ? -6.707 1.962 -2.824 1.00 90.88 94 LEU A CA 1
ATOM 708 C C . LEU A 1 94 ? -6.143 3.283 -3.346 1.00 90.88 94 LEU A C 1
ATOM 710 O O . LEU A 1 94 ? -6.894 4.209 -3.659 1.00 90.88 94 LEU A O 1
ATOM 714 N N . VAL A 1 95 ? -4.819 3.351 -3.466 1.00 91.31 95 VAL A N 1
ATOM 715 C CA . VAL A 1 95 ? -4.092 4.538 -3.925 1.00 91.31 95 VAL A CA 1
ATOM 716 C C . VAL A 1 95 ? -3.271 4.179 -5.164 1.00 91.31 95 VAL A C 1
ATOM 718 O O . VAL A 1 95 ? -2.359 3.354 -5.067 1.00 91.31 95 VAL A O 1
ATOM 721 N N . PRO A 1 96 ? -3.555 4.780 -6.333 1.00 89.44 96 PRO A N 1
ATOM 722 C CA . PRO A 1 96 ? -2.721 4.610 -7.520 1.00 89.44 96 PRO A CA 1
ATOM 723 C C . PRO A 1 96 ? -1.296 5.096 -7.255 1.00 89.44 96 PRO A C 1
ATOM 725 O O . PRO A 1 96 ? -1.105 6.153 -6.652 1.00 89.44 96 PRO A O 1
ATOM 728 N N . LEU A 1 97 ? -0.283 4.371 -7.739 1.00 88.94 97 LEU A N 1
ATOM 729 C CA . LEU A 1 97 ? 1.109 4.722 -7.435 1.00 88.94 97 LEU A CA 1
ATOM 730 C C . LEU A 1 97 ? 1.487 6.096 -8.003 1.00 88.94 97 LEU A C 1
ATOM 732 O O . LEU A 1 97 ? 2.236 6.833 -7.367 1.00 88.94 97 LEU A O 1
ATOM 736 N N . ARG A 1 98 ? 0.885 6.479 -9.135 1.00 86.25 98 ARG A N 1
ATOM 737 C CA . ARG A 1 98 ? 1.049 7.801 -9.762 1.00 86.25 98 ARG A CA 1
ATOM 738 C C . ARG A 1 98 ? 0.558 8.979 -8.913 1.00 86.25 98 ARG A C 1
ATOM 740 O O . ARG A 1 98 ? 1.018 10.098 -9.089 1.00 86.25 98 ARG A O 1
ATOM 747 N N . CYS A 1 99 ? -0.342 8.737 -7.954 1.00 85.38 99 CYS A N 1
ATOM 748 C CA . CYS A 1 99 ? -0.749 9.753 -6.978 1.00 85.38 99 CYS A CA 1
ATOM 749 C C . CYS A 1 99 ? 0.335 10.003 -5.913 1.00 85.38 99 CYS A C 1
ATOM 751 O O . CYS A 1 99 ? 0.225 10.947 -5.127 1.00 85.38 99 CYS A O 1
ATOM 753 N N . ILE A 1 100 ? 1.358 9.144 -5.855 1.00 87.88 100 ILE A N 1
ATOM 754 C CA . ILE A 1 100 ? 2.413 9.170 -4.841 1.00 87.88 100 ILE A CA 1
ATOM 755 C C . ILE A 1 100 ? 3.773 9.497 -5.456 1.00 87.88 100 ILE A C 1
ATOM 757 O O . ILE A 1 100 ? 4.496 10.351 -4.944 1.00 87.88 100 ILE A O 1
ATOM 761 N N . LEU A 1 101 ? 4.102 8.825 -6.556 1.00 85.50 101 LEU A N 1
ATOM 762 C CA . LEU A 1 101 ? 5.329 8.976 -7.322 1.00 85.50 101 LEU A CA 1
ATOM 763 C C . LEU A 1 101 ? 4.969 9.426 -8.737 1.00 85.50 101 LEU A C 1
ATOM 765 O O . LEU A 1 101 ? 4.077 8.851 -9.345 1.00 85.50 101 LEU A O 1
ATOM 769 N N . ASP A 1 102 ? 5.689 10.394 -9.294 1.00 82.94 102 ASP A N 1
ATOM 770 C CA . ASP A 1 102 ? 5.520 10.788 -10.698 1.00 82.94 102 ASP A CA 1
ATOM 771 C C . ASP A 1 102 ? 6.187 9.752 -11.623 1.00 82.94 102 ASP A C 1
ATOM 773 O O . ASP A 1 102 ? 7.335 9.901 -12.051 1.00 82.94 102 ASP A O 1
ATOM 777 N N . VAL A 1 103 ? 5.513 8.612 -11.805 1.00 76.50 103 VAL A N 1
ATOM 778 C CA . VAL A 1 103 ? 6.025 7.440 -12.525 1.00 76.50 103 VAL A CA 1
ATOM 779 C C . VAL A 1 103 ? 4.941 6.809 -13.405 1.00 76.50 103 VAL A C 1
ATOM 781 O O . VAL A 1 103 ? 3.790 6.698 -12.983 1.00 76.50 103 VAL A O 1
ATOM 784 N N . PRO A 1 104 ? 5.288 6.321 -14.610 1.00 72.56 104 PRO A N 1
ATOM 785 C CA . PRO A 1 104 ? 4.338 5.675 -15.516 1.00 72.56 104 PRO A CA 1
ATOM 786 C C . PRO A 1 104 ? 4.186 4.162 -15.249 1.00 72.56 104 PRO A C 1
ATOM 788 O O . PRO A 1 104 ? 3.928 3.398 -16.178 1.00 72.56 104 PRO A O 1
ATOM 791 N N . TRP A 1 105 ? 4.433 3.695 -14.020 1.00 79.12 105 TRP A N 1
ATOM 792 C CA . TRP A 1 105 ? 4.474 2.262 -13.700 1.00 79.12 105 TRP A CA 1
ATOM 793 C C . TRP A 1 105 ? 3.086 1.646 -13.547 1.00 79.12 105 TRP A C 1
ATOM 795 O O . TRP A 1 105 ? 2.146 2.298 -13.091 1.00 79.12 105 TRP A O 1
ATOM 805 N N . GLY A 1 106 ? 3.010 0.356 -13.879 1.00 65.69 106 GLY A N 1
ATOM 806 C CA . GLY A 1 106 ? 1.809 -0.458 -13.773 1.00 65.69 106 GLY A CA 1
ATOM 807 C C . GLY A 1 106 ? 0.725 -0.108 -14.790 1.00 65.69 106 GLY A C 1
ATOM 808 O O . GLY A 1 106 ? 0.493 1.043 -15.157 1.00 65.69 106 GLY A O 1
ATOM 809 N N . ARG A 1 107 ? 0.011 -1.135 -15.250 1.00 65.25 107 ARG A N 1
ATOM 810 C CA . ARG A 1 107 ? -1.280 -0.979 -15.923 1.00 65.25 107 ARG A CA 1
ATOM 811 C C . ARG A 1 107 ? -2.317 -1.635 -15.042 1.00 65.25 107 ARG A C 1
ATOM 813 O O . ARG A 1 107 ? -2.354 -2.852 -14.941 1.00 65.25 107 ARG A O 1
ATOM 820 N N . CYS A 1 108 ? -3.141 -0.831 -14.389 1.00 61.53 108 CYS A N 1
ATOM 821 C CA . CYS A 1 108 ? -4.246 -1.355 -13.609 1.00 61.53 108 CYS A CA 1
ATOM 822 C C . CYS A 1 108 ? -5.524 -0.690 -14.073 1.00 61.53 108 CYS A C 1
ATOM 824 O O . CYS A 1 108 ? -5.799 0.454 -13.728 1.00 61.53 108 CYS A O 1
ATOM 826 N N . ASP A 1 109 ? -6.308 -1.444 -14.838 1.00 62.91 109 ASP A N 1
ATOM 827 C CA . ASP A 1 109 ? -7.618 -1.021 -15.342 1.00 62.91 109 ASP A CA 1
ATOM 828 C C . ASP A 1 109 ? -8.638 -0.790 -14.210 1.00 62.91 109 ASP A C 1
ATOM 830 O O . ASP A 1 109 ? -9.739 -0.300 -14.439 1.00 62.91 109 ASP A O 1
ATOM 834 N N . ILE A 1 110 ? -8.275 -1.153 -12.976 1.00 60.22 110 ILE A N 1
ATOM 835 C CA . ILE A 1 110 ? -9.112 -1.032 -11.779 1.00 60.22 110 ILE A CA 1
ATOM 836 C C . ILE A 1 110 ? -8.951 0.331 -11.118 1.00 60.22 110 ILE A C 1
ATOM 838 O O . ILE A 1 110 ? -9.896 0.841 -10.522 1.00 60.22 110 ILE A O 1
ATOM 842 N N . LEU A 1 111 ? -7.760 0.922 -11.205 1.00 62.78 111 LEU A N 1
ATOM 843 C CA . LEU A 1 111 ? -7.496 2.237 -10.651 1.00 62.78 111 LEU A CA 1
ATOM 844 C C . LEU A 1 111 ? -7.542 3.249 -11.784 1.00 62.78 111 LEU A C 1
ATOM 846 O O . LEU A 1 111 ? -6.640 3.306 -12.623 1.00 62.78 111 LEU A O 1
ATOM 850 N N . ALA A 1 112 ? -8.584 4.078 -11.803 1.00 64.25 112 ALA A N 1
ATOM 851 C CA . ALA A 1 112 ? -8.594 5.208 -12.714 1.00 64.25 112 ALA A CA 1
ATOM 852 C C . ALA A 1 112 ? -7.410 6.128 -12.398 1.00 64.25 112 ALA A C 1
ATOM 854 O O . ALA A 1 112 ? -7.058 6.306 -11.228 1.00 64.25 112 ALA A O 1
ATOM 855 N N . SER A 1 113 ? -6.801 6.661 -13.468 1.00 64.31 113 SER A N 1
ATOM 856 C CA . SER A 1 113 ? -5.974 7.875 -13.487 1.00 64.31 113 SER A CA 1
ATOM 857 C C . SER A 1 113 ? -5.496 8.343 -12.112 1.00 64.31 113 SER A C 1
ATOM 859 O O . SER A 1 113 ? -4.599 7.834 -11.457 1.00 64.31 113 SER A O 1
ATOM 861 N N . ASP A 1 114 ? -6.250 9.277 -11.586 1.00 69.25 114 ASP A N 1
ATOM 862 C CA . ASP A 1 114 ? -5.769 10.079 -10.481 1.00 69.25 114 ASP A CA 1
ATOM 863 C C . ASP A 1 114 ? -6.725 9.976 -9.293 1.00 69.25 114 ASP A C 1
ATOM 865 O O . ASP A 1 114 ? -6.820 10.890 -8.479 1.00 69.25 114 ASP A O 1
ATOM 869 N N . SER A 1 115 ? -7.470 8.866 -9.199 1.00 78.31 115 SER A N 1
ATOM 870 C CA . SER A 1 115 ? -8.501 8.692 -8.180 1.00 78.31 115 SER A CA 1
ATOM 871 C C . SER A 1 115 ? -8.109 7.662 -7.132 1.00 78.31 115 SER A C 1
ATOM 873 O O . SER A 1 115 ? -7.933 6.476 -7.420 1.00 78.31 115 SER A O 1
ATOM 875 N N . VAL A 1 116 ? -8.076 8.121 -5.890 1.00 85.75 116 VAL A N 1
ATOM 876 C CA . VAL A 1 116 ? -8.080 7.274 -4.700 1.00 85.75 116 VAL A CA 1
ATOM 877 C C . VAL A 1 116 ? -9.488 6.706 -4.503 1.00 85.75 116 VAL A C 1
ATOM 879 O O . VAL A 1 116 ? -10.476 7.389 -4.764 1.00 85.75 116 VAL A O 1
ATOM 882 N N . SER A 1 117 ? -9.600 5.453 -4.064 1.00 85.56 117 SER A N 1
ATOM 883 C CA . SER A 1 117 ? -10.892 4.795 -3.817 1.00 85.56 117 SER A CA 1
ATOM 884 C C . SER A 1 117 ? -10.915 4.136 -2.444 1.00 85.56 117 SER A C 1
ATOM 886 O O . SER A 1 117 ? -9.933 3.520 -2.045 1.00 85.56 117 SER A O 1
ATOM 888 N N . ILE A 1 118 ? -12.039 4.236 -1.733 1.00 86.00 118 ILE A N 1
ATOM 889 C CA . ILE A 1 118 ? -12.280 3.491 -0.491 1.00 86.00 118 ILE A CA 1
ATOM 890 C C . ILE A 1 118 ? -13.329 2.428 -0.787 1.00 86.00 118 ILE A C 1
ATOM 892 O O . ILE A 1 118 ? -14.428 2.738 -1.245 1.00 86.00 118 ILE A O 1
ATOM 896 N N . LEU A 1 119 ? -12.970 1.175 -0.543 1.00 83.25 119 LEU A N 1
ATOM 897 C CA . LEU A 1 119 ? -13.842 0.028 -0.695 1.00 83.25 119 LEU A CA 1
ATOM 898 C C . LEU A 1 119 ? -14.332 -0.416 0.680 1.00 83.25 119 LEU A C 1
ATOM 900 O O . LEU A 1 119 ? -13.561 -0.922 1.497 1.00 83.25 119 LEU A O 1
ATOM 904 N N . GLU A 1 120 ? -15.623 -0.221 0.923 1.00 79.94 120 GLU A N 1
ATOM 905 C CA . GLU A 1 120 ? -16.280 -0.693 2.138 1.00 79.94 120 GLU A CA 1
ATOM 906 C C . GLU A 1 120 ? -16.490 -2.206 2.082 1.00 79.94 120 GLU A C 1
ATOM 908 O O . GLU A 1 120 ? -16.922 -2.756 1.064 1.00 79.94 120 GLU A O 1
ATOM 913 N N . VAL A 1 121 ? -16.184 -2.886 3.186 1.00 69.56 121 VAL A N 1
ATOM 914 C CA . VAL A 1 121 ? -16.302 -4.341 3.302 1.00 69.56 121 VAL A CA 1
ATOM 915 C C . VAL A 1 121 ? -17.484 -4.652 4.201 1.00 69.56 121 VAL A C 1
ATOM 917 O O . VAL A 1 121 ? -17.397 -4.600 5.425 1.00 69.56 121 VAL A O 1
ATOM 920 N N . ASN A 1 122 ? -18.614 -4.963 3.574 1.00 59.09 122 ASN A N 1
ATOM 921 C CA . ASN A 1 122 ? -19.827 -5.336 4.291 1.00 59.09 122 ASN A CA 1
ATOM 922 C C . ASN A 1 122 ? -19.650 -6.722 4.935 1.00 59.09 122 ASN A C 1
ATOM 924 O O . ASN A 1 122 ? -19.242 -7.667 4.260 1.00 59.09 122 ASN A O 1
ATOM 928 N N . GLY A 1 123 ? -19.993 -6.850 6.221 1.00 56.59 123 GLY A N 1
ATOM 929 C CA . GLY A 1 123 ? -19.986 -8.129 6.949 1.00 56.59 123 GLY A CA 1
ATOM 930 C C . GLY A 1 123 ? -18.916 -8.277 8.035 1.00 56.59 123 GLY A C 1
ATOM 931 O O . GLY A 1 123 ? -18.809 -9.346 8.627 1.00 56.59 123 GLY A O 1
ATOM 932 N N . VAL A 1 124 ? -18.142 -7.228 8.321 1.00 57.38 124 VAL A N 1
ATOM 933 C CA . VAL A 1 124 ? -17.237 -7.192 9.476 1.00 57.38 124 VAL A CA 1
ATOM 934 C C . VAL A 1 124 ? -18.016 -6.669 10.690 1.00 57.38 124 VAL A C 1
ATOM 936 O O . VAL A 1 124 ? -18.261 -5.469 10.788 1.00 57.38 124 VAL A O 1
ATOM 939 N N . GLU A 1 125 ? -18.450 -7.547 11.599 1.00 55.44 125 GLU A N 1
ATOM 940 C CA . GLU A 1 125 ? -19.062 -7.113 12.867 1.00 55.44 125 GLU A CA 1
ATOM 941 C C . GLU A 1 125 ? -18.024 -6.398 13.752 1.00 55.44 125 GLU A C 1
ATOM 943 O O . GLU A 1 125 ? -16.847 -6.761 13.771 1.00 55.44 125 GLU A O 1
ATOM 948 N N . GLU A 1 126 ? -18.428 -5.342 14.462 1.00 55.81 126 GLU A N 1
ATOM 949 C CA . GLU A 1 126 ? -17.515 -4.524 15.267 1.00 55.81 126 GLU A CA 1
ATOM 950 C C . GLU A 1 126 ? -16.869 -5.339 16.404 1.00 55.81 126 GLU A C 1
ATOM 952 O O . GLU A 1 126 ? -17.544 -5.888 17.272 1.00 55.81 126 GLU A O 1
ATOM 957 N N . GLY A 1 127 ? -15.532 -5.397 16.428 1.00 58.78 127 GLY A N 1
ATOM 958 C CA . GLY A 1 127 ? -14.778 -6.066 17.488 1.00 58.78 127 GLY A CA 1
ATOM 959 C C . GLY A 1 127 ? -13.263 -6.040 17.268 1.00 58.78 127 GLY A C 1
ATOM 960 O O . GLY A 1 127 ? -12.778 -5.959 16.142 1.00 58.78 127 GLY A O 1
ATOM 961 N N . CYS A 1 128 ? -12.481 -6.149 18.347 1.00 53.41 128 CYS A N 1
ATOM 962 C CA . CYS A 1 128 ? -11.005 -6.133 18.308 1.00 53.41 128 CYS A CA 1
ATOM 963 C C . CYS A 1 128 ? -10.376 -7.328 17.562 1.00 53.41 128 CYS A C 1
ATOM 965 O O . CYS A 1 128 ? -9.184 -7.329 17.251 1.00 53.41 128 CYS A O 1
ATOM 967 N N . LEU A 1 129 ? -11.179 -8.356 17.297 1.00 58.16 129 LEU A N 1
ATOM 968 C CA . LEU A 1 129 ? -10.811 -9.545 16.542 1.00 58.16 129 LEU A CA 1
ATOM 969 C C . LEU A 1 129 ? -10.898 -9.334 15.023 1.00 58.16 129 LEU A C 1
ATOM 971 O O . LEU A 1 129 ? -10.290 -10.083 14.260 1.00 58.16 129 LEU A O 1
ATOM 975 N N . CYS A 1 130 ? -11.603 -8.286 14.599 1.00 67.94 130 CYS A N 1
ATOM 976 C CA . CYS A 1 130 ? -11.833 -7.956 13.202 1.00 67.94 130 CYS A CA 1
ATOM 977 C C . CYS A 1 130 ? -10.744 -7.076 12.590 1.00 67.94 130 CYS A C 1
ATOM 979 O O . CYS A 1 130 ? -10.696 -6.946 11.367 1.00 67.94 130 CYS A O 1
ATOM 981 N N . THR A 1 131 ? -9.856 -6.513 13.417 1.00 81.88 131 THR A N 1
ATOM 982 C CA . THR A 1 131 ? -8.728 -5.711 12.945 1.00 81.88 131 THR A CA 1
ATOM 983 C C . THR A 1 131 ? -7.824 -6.563 12.053 1.00 81.88 131 THR A C 1
ATOM 985 O O . THR A 1 131 ? -7.352 -7.617 12.499 1.00 81.88 131 THR A O 1
ATOM 988 N N . PRO A 1 132 ? -7.568 -6.126 10.812 1.00 83.94 132 PRO A N 1
ATOM 989 C CA . PRO A 1 132 ? -6.705 -6.859 9.899 1.00 83.94 132 PRO A CA 1
ATOM 990 C C . PRO A 1 132 ? -5.277 -6.953 10.440 1.00 83.94 132 PRO A C 1
ATOM 992 O O . PRO A 1 132 ? -4.769 -6.019 11.053 1.00 83.94 132 PRO A O 1
ATOM 995 N N . THR A 1 133 ? -4.646 -8.107 10.261 1.00 85.81 133 THR A N 1
ATOM 996 C CA . THR A 1 133 ? -3.308 -8.415 10.793 1.00 85.81 133 THR A CA 1
ATOM 997 C C . THR A 1 133 ? -2.277 -8.674 9.708 1.00 85.81 133 THR A C 1
ATOM 999 O O . THR A 1 133 ? -1.084 -8.611 9.982 1.00 85.81 133 THR A O 1
ATOM 1002 N N . SER A 1 134 ? -2.718 -9.016 8.501 1.00 83.88 134 SER A N 1
ATOM 1003 C CA . SER A 1 134 ? -1.843 -9.252 7.356 1.00 83.88 134 SER A CA 1
ATOM 1004 C C . SER A 1 134 ? -2.616 -9.097 6.056 1.00 83.88 134 SER A C 1
ATOM 1006 O O . SER A 1 134 ? -3.826 -9.335 6.020 1.00 83.88 134 SER A O 1
ATOM 1008 N N . ALA A 1 135 ? -1.914 -8.726 4.988 1.00 87.88 135 ALA A N 1
ATOM 1009 C CA . ALA A 1 135 ? -2.473 -8.610 3.652 1.00 87.88 135 ALA A CA 1
ATOM 1010 C C . ALA A 1 135 ? -1.523 -9.176 2.589 1.00 87.88 135 ALA A C 1
ATOM 1012 O O . ALA A 1 135 ? -0.307 -9.187 2.753 1.00 87.88 135 ALA A O 1
ATOM 1013 N N . LEU A 1 136 ? -2.100 -9.646 1.489 1.00 86.69 136 LEU A N 1
ATOM 1014 C CA . LEU A 1 136 ? -1.415 -10.167 0.317 1.00 86.69 136 LEU A CA 1
ATOM 1015 C C . LEU A 1 136 ? -2.203 -9.781 -0.931 1.00 86.69 136 LEU A C 1
ATOM 1017 O O . LEU A 1 136 ? -3.423 -9.935 -0.972 1.00 86.69 136 LEU A O 1
ATOM 1021 N N . CYS A 1 137 ? -1.509 -9.351 -1.978 1.00 85.94 137 CYS A N 1
ATOM 1022 C CA . CYS A 1 137 ? -2.107 -9.096 -3.276 1.00 85.94 137 CYS A CA 1
ATOM 1023 C C . CYS A 1 137 ? -1.349 -9.853 -4.364 1.00 85.94 137 CYS A C 1
ATOM 1025 O O . CYS A 1 137 ? -0.121 -9.906 -4.353 1.00 85.94 137 CYS A O 1
ATOM 1027 N N . TYR A 1 138 ? -2.080 -10.475 -5.287 1.00 82.88 138 TYR A N 1
ATOM 1028 C CA . TYR A 1 138 ? -1.499 -11.244 -6.388 1.00 82.88 138 TYR A CA 1
ATOM 1029 C C . TYR A 1 138 ? -2.404 -11.217 -7.618 1.00 82.88 138 TYR A C 1
ATOM 1031 O O . TYR A 1 138 ? -3.621 -11.074 -7.506 1.00 82.88 138 TYR A O 1
ATOM 1039 N N . SER A 1 139 ? -1.818 -11.401 -8.799 1.00 81.19 139 SER A N 1
ATOM 1040 C CA . SER A 1 139 ? -2.572 -11.574 -10.042 1.00 81.19 139 SER A CA 1
ATOM 1041 C C . SER A 1 139 ? -2.995 -13.030 -10.214 1.00 81.19 139 SER A C 1
ATOM 1043 O O . SER A 1 139 ? -2.172 -13.945 -10.166 1.00 81.19 139 SER A O 1
ATOM 1045 N N . GLY A 1 140 ? -4.290 -13.268 -10.422 1.00 75.88 140 GLY A N 1
ATOM 1046 C CA . GLY A 1 140 ? -4.803 -14.608 -10.688 1.00 75.88 140 GLY A CA 1
ATOM 1047 C C . GLY A 1 140 ? -4.335 -15.127 -12.044 1.00 75.88 140 GLY A C 1
ATOM 1048 O O . GLY A 1 140 ? -4.533 -14.471 -13.066 1.00 75.88 140 GLY A O 1
ATOM 1049 N N . HIS A 1 141 ? -3.787 -16.342 -12.054 1.00 72.69 141 HIS A N 1
ATOM 1050 C CA . HIS A 1 141 ? -3.109 -16.938 -13.210 1.00 72.69 141 HIS A CA 1
ATOM 1051 C C . HIS A 1 141 ? -3.949 -16.986 -14.500 1.00 72.69 141 HIS A C 1
ATOM 1053 O O . HIS A 1 141 ? -3.416 -16.815 -15.590 1.00 72.69 141 HIS A O 1
ATOM 1059 N N . HIS A 1 142 ? -5.264 -17.194 -14.388 1.00 72.44 142 HIS A N 1
ATOM 1060 C CA . HIS A 1 142 ? -6.153 -17.349 -15.548 1.00 72.44 142 HIS A CA 1
ATOM 1061 C C . HIS A 1 142 ? -6.970 -16.102 -15.892 1.00 72.44 142 HIS A C 1
ATOM 1063 O O . HIS A 1 142 ? -7.585 -16.051 -16.953 1.00 72.44 142 HIS A O 1
ATOM 1069 N N . SER A 1 143 ? -7.030 -15.115 -14.996 1.00 68.69 143 SER A N 1
ATOM 1070 C CA . SER A 1 143 ? -7.881 -13.937 -15.173 1.00 68.69 143 SER A CA 1
ATOM 1071 C C . SER A 1 143 ? -7.091 -12.652 -15.406 1.00 68.69 143 SER A C 1
ATOM 1073 O O . SER A 1 143 ? -7.703 -11.675 -15.833 1.00 68.69 143 SER A O 1
ATOM 1075 N N . ASN A 1 144 ? -5.779 -12.634 -15.116 1.00 67.00 144 ASN A N 1
ATOM 1076 C CA . ASN A 1 144 ? -4.964 -11.416 -15.007 1.00 67.00 144 ASN A CA 1
ATOM 1077 C C . ASN A 1 144 ? -5.627 -10.337 -14.134 1.00 67.00 144 ASN A C 1
ATOM 1079 O O . ASN A 1 144 ? -5.427 -9.143 -14.328 1.00 67.00 144 ASN A O 1
ATOM 1083 N N . ARG A 1 145 ? -6.457 -10.755 -13.170 1.00 71.06 145 ARG A N 1
ATOM 1084 C CA . ARG A 1 145 ? -7.099 -9.846 -12.220 1.00 71.06 145 ARG A CA 1
ATOM 1085 C C . ARG A 1 145 ? -6.349 -9.892 -10.896 1.00 71.06 145 ARG A C 1
ATOM 1087 O O . ARG A 1 145 ? -6.031 -10.998 -10.450 1.00 71.06 145 ARG A O 1
ATOM 1094 N N . PRO A 1 146 ? -6.109 -8.744 -10.250 1.00 75.75 146 PRO A N 1
ATOM 1095 C CA . PRO A 1 146 ? -5.563 -8.717 -8.911 1.00 75.75 146 PRO A CA 1
ATOM 1096 C C . PRO A 1 146 ? -6.615 -9.205 -7.914 1.00 75.75 146 PRO A C 1
ATOM 1098 O O . PRO A 1 146 ? -7.794 -8.845 -7.988 1.00 75.75 146 PRO A O 1
ATOM 1101 N N . TYR A 1 147 ? -6.156 -10.018 -6.976 1.00 81.44 147 TYR A N 1
ATOM 1102 C CA . TYR A 1 147 ? -6.885 -10.448 -5.798 1.00 81.44 147 TYR A CA 1
ATOM 1103 C C . TYR A 1 147 ? -6.180 -9.853 -4.595 1.00 81.44 147 TYR A C 1
ATOM 1105 O O . TYR A 1 147 ? -4.985 -10.079 -4.412 1.00 81.44 147 TYR A O 1
ATOM 1113 N N . LEU A 1 148 ? -6.906 -9.087 -3.787 1.00 83.75 148 LEU A N 1
ATOM 1114 C CA . LEU A 1 148 ? -6.443 -8.684 -2.465 1.00 83.75 148 LEU A CA 1
ATOM 1115 C C . LEU A 1 148 ? -7.041 -9.648 -1.446 1.00 83.75 148 LEU A C 1
ATOM 1117 O O . LEU A 1 148 ? -8.253 -9.869 -1.444 1.00 83.75 148 LEU A O 1
ATOM 1121 N N . ILE A 1 149 ? -6.173 -10.209 -0.613 1.00 84.25 149 ILE A N 1
ATOM 1122 C CA . ILE A 1 149 ? -6.515 -11.042 0.528 1.00 84.25 149 ILE A CA 1
ATOM 1123 C C . ILE A 1 149 ? -5.979 -10.372 1.776 1.00 84.25 149 ILE A C 1
ATOM 1125 O O . ILE A 1 149 ? -4.809 -10.012 1.822 1.00 84.25 149 ILE A O 1
ATOM 1129 N N . TYR A 1 150 ? -6.803 -10.233 2.805 1.00 83.19 150 TYR A N 1
ATOM 1130 C CA . TYR A 1 150 ? -6.305 -9.912 4.136 1.00 83.19 150 TYR A CA 1
ATOM 1131 C C . TYR A 1 150 ? -6.946 -10.818 5.178 1.00 83.19 150 TYR A C 1
ATOM 1133 O O . TYR A 1 150 ? -8.057 -11.318 4.983 1.00 83.19 150 TYR A O 1
ATOM 1141 N N . ALA A 1 151 ? -6.205 -11.044 6.258 1.00 83.00 151 ALA A N 1
ATOM 1142 C CA . ALA A 1 151 ? -6.620 -11.858 7.387 1.00 83.00 151 ALA A CA 1
ATOM 1143 C C . ALA A 1 151 ? -6.769 -10.999 8.643 1.00 83.00 151 ALA A C 1
ATOM 1145 O O . ALA A 1 151 ? -6.132 -9.952 8.774 1.00 83.00 151 ALA A O 1
ATOM 1146 N N . ASN A 1 152 ? -7.590 -11.464 9.579 1.00 80.19 152 ASN A N 1
ATOM 1147 C CA . ASN A 1 152 ? -7.696 -10.908 10.925 1.00 80.19 152 ASN A CA 1
ATOM 1148 C C . ASN A 1 152 ? -7.340 -11.967 11.984 1.00 80.19 152 ASN A C 1
ATOM 1150 O O . ASN A 1 152 ? -7.007 -13.109 11.658 1.00 80.19 152 ASN A O 1
ATOM 1154 N N . LYS A 1 153 ? -7.444 -11.611 13.270 1.00 73.00 153 LYS A N 1
ATOM 1155 C CA . LYS A 1 153 ? -7.114 -12.518 14.388 1.00 73.00 153 LYS A CA 1
ATOM 1156 C C . LYS A 1 153 ? -8.003 -13.765 14.479 1.00 73.00 153 LYS A C 1
ATOM 1158 O O . LYS A 1 153 ? -7.631 -14.699 15.179 1.00 73.00 153 LYS A O 1
ATOM 1163 N N . VAL A 1 154 ? -9.143 -13.791 13.789 1.00 65.50 154 VAL A N 1
ATOM 1164 C CA . VAL A 1 154 ? -10.054 -14.951 13.710 1.00 65.50 154 VAL A CA 1
ATOM 1165 C C . VAL A 1 154 ? -9.797 -15.781 12.447 1.00 65.50 154 VAL A C 1
ATOM 1167 O O . VAL A 1 154 ? -10.565 -16.684 12.149 1.00 65.50 154 VAL A O 1
ATOM 1170 N N . LEU A 1 155 ? -8.724 -15.493 11.695 1.00 55.72 155 LEU A N 1
ATOM 1171 C CA . LEU A 1 155 ? -8.391 -16.145 10.420 1.00 55.72 155 LEU A CA 1
ATOM 1172 C C . LEU A 1 155 ? -9.472 -15.977 9.334 1.00 55.72 155 LEU A C 1
ATOM 1174 O O . LEU A 1 155 ? -9.554 -16.775 8.404 1.00 55.72 155 LEU A O 1
ATOM 1178 N N . LEU A 1 156 ? -10.275 -14.909 9.396 1.00 55.62 156 LEU A N 1
ATOM 1179 C CA . LEU A 1 156 ? -11.214 -14.595 8.318 1.00 55.62 156 LEU A CA 1
ATOM 1180 C C . LEU A 1 156 ? -10.448 -14.090 7.091 1.00 55.62 156 LEU A C 1
ATOM 1182 O O . LEU A 1 156 ? -9.767 -13.070 7.175 1.00 55.62 156 LEU A O 1
ATOM 1186 N N . LEU A 1 157 ? -10.578 -14.797 5.965 1.00 53.66 157 LEU A N 1
ATOM 1187 C CA . LEU A 1 157 ? -9.994 -14.429 4.674 1.00 53.66 157 LEU A CA 1
ATOM 1188 C C . LEU A 1 157 ? -11.008 -13.640 3.838 1.00 53.66 157 LEU A C 1
ATOM 1190 O O . LEU A 1 157 ? -12.113 -14.105 3.562 1.00 53.66 157 LEU A O 1
ATOM 1194 N N . TYR A 1 158 ? -10.623 -12.449 3.390 1.00 53.78 158 TYR A N 1
ATOM 1195 C CA . TYR A 1 158 ? -11.457 -11.629 2.507 1.00 53.78 158 TYR A CA 1
ATOM 1196 C C . TYR A 1 158 ? -10.885 -11.646 1.096 1.00 53.78 158 TYR A C 1
ATOM 1198 O O . TYR A 1 158 ? -9.740 -11.259 0.928 1.00 53.78 158 TYR A O 1
ATOM 1206 N N . PHE A 1 159 ? -11.655 -12.061 0.083 1.00 51.72 159 PHE A N 1
ATOM 1207 C CA . PHE A 1 159 ? -11.215 -12.006 -1.315 1.00 51.72 159 PHE A CA 1
ATOM 1208 C C . PHE A 1 159 ? -11.848 -10.817 -2.030 1.00 51.72 159 PHE A C 1
ATOM 1210 O O . PHE A 1 159 ? -13.062 -10.760 -2.246 1.00 51.72 159 PHE A O 1
ATOM 1217 N N . PHE A 1 160 ? -11.010 -9.898 -2.500 1.00 55.53 160 PHE A N 1
ATOM 1218 C CA . PHE A 1 160 ? -11.463 -8.836 -3.389 1.00 55.53 160 PHE A CA 1
ATOM 1219 C C . PHE A 1 160 ? -11.233 -9.236 -4.830 1.00 55.53 160 PHE A C 1
ATOM 1221 O O . PHE A 1 160 ? -10.112 -9.200 -5.330 1.00 55.53 160 PHE A O 1
ATOM 1228 N N . LYS A 1 161 ? -12.327 -9.566 -5.517 1.00 49.66 161 LYS A N 1
ATOM 1229 C CA . LYS A 1 161 ? -12.390 -9.437 -6.967 1.00 49.66 161 LYS A CA 1
ATOM 1230 C C . LYS A 1 161 ? -12.888 -8.024 -7.232 1.00 49.66 161 LYS A C 1
ATOM 1232 O O . LYS A 1 161 ? -13.997 -7.666 -6.861 1.00 49.66 161 LYS A O 1
ATOM 1237 N N . THR A 1 162 ? -12.081 -7.215 -7.892 1.00 52.09 162 THR A N 1
ATOM 1238 C CA . THR A 1 162 ? -12.251 -5.760 -8.064 1.00 52.09 162 THR A CA 1
ATOM 1239 C C . THR A 1 162 ? -13.477 -5.307 -8.888 1.00 52.09 162 THR A C 1
ATOM 1241 O O . THR A 1 162 ? -13.585 -4.142 -9.240 1.00 52.09 162 THR A O 1
ATOM 1244 N N . HIS A 1 163 ? -14.448 -6.202 -9.129 1.00 38.22 163 HIS A N 1
ATOM 1245 C CA . HIS A 1 163 ? -15.806 -5.903 -9.614 1.00 38.22 163 HIS A CA 1
ATOM 1246 C C . HIS A 1 163 ? -16.919 -6.754 -8.955 1.00 38.22 163 HIS A C 1
ATOM 1248 O O . HIS A 1 163 ? -18.080 -6.612 -9.325 1.00 38.22 163 HIS A O 1
ATOM 1254 N N . LEU A 1 164 ? -16.604 -7.666 -8.023 1.00 33.12 164 LEU A N 1
ATOM 1255 C CA . LEU A 1 164 ? -17.592 -8.490 -7.316 1.00 33.12 164 LEU A CA 1
ATOM 1256 C C . LEU A 1 164 ? -17.033 -8.926 -5.953 1.00 33.12 164 LEU A C 1
ATOM 1258 O O . LEU A 1 164 ? -15.989 -9.570 -5.889 1.00 33.12 164 LEU A O 1
ATOM 1262 N N . PHE A 1 165 ? -17.736 -8.614 -4.870 1.00 34.59 165 PHE A N 1
ATOM 1263 C CA . PHE A 1 165 ? -17.375 -9.081 -3.532 1.00 34.59 165 PHE A CA 1
ATOM 1264 C C . PHE A 1 165 ? -17.556 -10.601 -3.442 1.00 34.59 165 PHE A C 1
ATOM 1266 O O . PHE A 1 165 ? -18.645 -11.104 -3.713 1.00 34.59 165 PHE A O 1
ATOM 1273 N N . PHE A 1 166 ? -16.516 -11.331 -3.037 1.00 33.88 166 PHE A N 1
ATOM 1274 C CA . PHE A 1 166 ? -16.662 -12.717 -2.598 1.00 33.88 166 PHE A CA 1
ATOM 1275 C C . PHE A 1 166 ? -16.069 -12.853 -1.199 1.00 33.88 166 PHE A C 1
ATOM 1277 O O . PHE A 1 166 ? -14.857 -12.892 -1.008 1.00 33.88 166 PHE A O 1
ATOM 1284 N N . LEU A 1 167 ? -16.952 -12.922 -0.206 1.00 36.16 167 LEU A N 1
ATOM 1285 C CA . LEU A 1 167 ? -16.589 -13.317 1.145 1.00 36.16 167 LEU A CA 1
ATOM 1286 C C . LEU A 1 167 ? -16.394 -14.838 1.148 1.00 36.16 167 LEU A C 1
ATOM 1288 O O . LEU A 1 167 ? -17.364 -15.578 0.998 1.00 36.16 167 LEU A O 1
ATOM 1292 N N . PHE A 1 168 ? -15.158 -15.308 1.307 1.00 34.06 168 PHE A N 1
ATOM 1293 C CA . PHE A 1 168 ? -14.883 -16.716 1.591 1.00 34.06 168 PHE A CA 1
ATOM 1294 C C . PHE A 1 168 ? -14.292 -16.825 2.990 1.00 34.06 168 PHE A C 1
ATOM 1296 O O . PHE A 1 168 ? -13.087 -16.748 3.195 1.00 34.06 168 PHE A O 1
ATOM 1303 N N . CYS A 1 169 ? -15.179 -17.026 3.958 1.00 32.66 169 CYS A N 1
ATOM 1304 C CA . CYS A 1 169 ? -14.812 -17.441 5.300 1.00 32.66 169 CYS A CA 1
ATOM 1305 C C . CYS A 1 169 ? -14.248 -18.871 5.218 1.00 32.66 169 CYS A C 1
ATOM 1307 O O . CYS A 1 169 ? -15.011 -19.833 5.134 1.00 32.66 169 CYS A O 1
ATOM 1309 N N . VAL A 1 170 ? -12.921 -19.027 5.166 1.00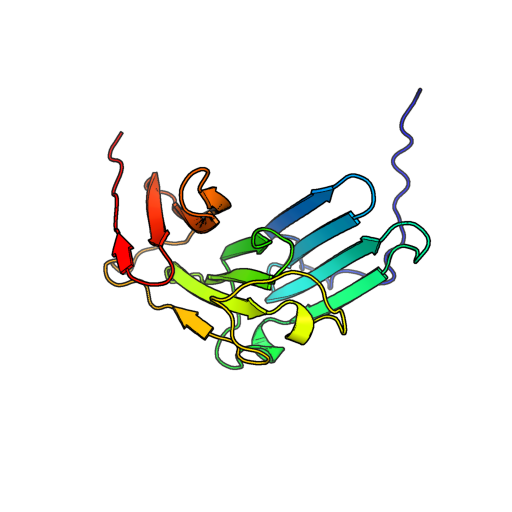 31.00 170 VAL A N 1
ATOM 1310 C CA . VAL A 1 170 ? -12.298 -20.344 5.355 1.00 31.00 170 VAL A CA 1
ATOM 1311 C C . VAL A 1 170 ? -12.247 -20.592 6.858 1.00 31.00 170 VAL A C 1
ATOM 1313 O O . VAL A 1 170 ? -11.302 -20.198 7.532 1.00 31.00 170 VAL A O 1
ATOM 1316 N N . LEU A 1 171 ? -13.304 -21.207 7.384 1.00 26.56 171 LEU A N 1
ATOM 1317 C CA . LEU A 1 171 ? -13.250 -21.892 8.671 1.00 26.56 171 LEU A CA 1
ATOM 1318 C C . LEU A 1 171 ? -12.347 -23.120 8.487 1.00 26.56 171 LEU A C 1
ATOM 1320 O O . LEU A 1 171 ? -12.739 -24.067 7.803 1.00 26.56 171 LEU A O 1
ATOM 1324 N N . LEU A 1 172 ? -11.127 -23.055 9.026 1.00 29.78 172 LEU A N 1
ATOM 1325 C CA . LEU A 1 172 ? -10.287 -24.230 9.280 1.00 29.78 172 LEU A CA 1
ATOM 1326 C C . LEU A 1 172 ? -10.733 -24.908 10.576 1.00 29.78 172 LEU A C 1
ATOM 1328 O O . LEU A 1 172 ? -10.982 -24.173 11.558 1.00 29.78 172 LEU A O 1
#